Protein AF-A0A2V7SMZ5-F1 (afdb_monomer)

Structure (mmCIF, N/CA/C/O backbone):
data_AF-A0A2V7SMZ5-F1
#
_entry.id   AF-A0A2V7SMZ5-F1
#
loop_
_atom_site.group_PDB
_atom_site.id
_atom_site.type_symbol
_atom_site.label_atom_id
_atom_site.label_alt_id
_atom_site.label_comp_id
_atom_site.label_asym_id
_atom_site.label_entity_id
_atom_site.label_seq_id
_atom_site.pdbx_PDB_ins_code
_atom_site.Cartn_x
_atom_site.Cartn_y
_atom_site.Cartn_z
_atom_site.occupancy
_atom_site.B_iso_or_equiv
_atom_site.auth_seq_id
_atom_site.auth_comp_id
_atom_site.auth_asym_id
_atom_site.auth_atom_id
_atom_site.pdbx_PDB_model_num
ATOM 1 N N . MET A 1 1 ? -32.608 -0.888 16.106 1.00 57.53 1 MET A N 1
ATOM 2 C CA . MET A 1 1 ? -31.208 -1.347 15.887 1.00 57.53 1 MET A CA 1
ATOM 3 C C . MET A 1 1 ? -30.606 -1.006 14.509 1.00 57.53 1 MET A C 1
ATOM 5 O O . MET A 1 1 ? -29.403 -0.778 14.446 1.00 57.53 1 MET A O 1
ATOM 9 N N . ALA A 1 2 ? -31.380 -0.899 13.418 1.00 61.50 2 ALA A N 1
ATOM 10 C CA . ALA A 1 2 ? -30.843 -0.658 12.063 1.00 61.50 2 ALA A CA 1
ATOM 11 C C . ALA A 1 2 ? -30.105 0.692 11.857 1.00 61.50 2 ALA A C 1
ATOM 13 O O . ALA A 1 2 ? -29.086 0.732 11.168 1.00 61.50 2 ALA A O 1
ATOM 14 N N . LYS A 1 3 ? -30.548 1.787 12.500 1.00 63.34 3 LYS A N 1
ATOM 15 C CA . LYS A 1 3 ? -29.884 3.110 12.414 1.00 63.34 3 LYS A CA 1
ATOM 16 C C . LYS A 1 3 ? -28.453 3.111 12.980 1.00 63.34 3 LYS A C 1
ATOM 18 O O . LYS A 1 3 ? -27.562 3.682 12.359 1.00 63.34 3 LYS A O 1
ATOM 23 N N . ARG A 1 4 ? -28.202 2.414 14.101 1.00 67.25 4 ARG A N 1
ATOM 24 C CA . ARG A 1 4 ? -26.850 2.293 14.692 1.00 67.25 4 ARG A CA 1
ATOM 25 C C . ARG A 1 4 ? -25.895 1.484 13.803 1.00 67.25 4 ARG A C 1
ATOM 27 O O . ARG A 1 4 ? -24.728 1.843 13.697 1.00 67.25 4 ARG A O 1
ATOM 34 N N . ARG A 1 5 ? -26.386 0.443 13.113 1.00 67.38 5 ARG A N 1
ATOM 35 C CA . ARG A 1 5 ? -25.583 -0.324 12.138 1.00 67.38 5 ARG A CA 1
ATOM 36 C C . ARG A 1 5 ? -25.172 0.520 10.927 1.00 67.38 5 ARG A C 1
ATOM 38 O O . ARG A 1 5 ? -24.009 0.467 10.543 1.00 67.38 5 ARG A O 1
ATOM 45 N N . ARG A 1 6 ? -26.080 1.341 10.379 1.00 68.38 6 ARG A N 1
ATOM 46 C CA . ARG A 1 6 ? -25.770 2.236 9.245 1.00 68.38 6 ARG A CA 1
ATOM 47 C C . ARG A 1 6 ? -24.741 3.312 9.603 1.00 68.38 6 ARG A C 1
ATOM 49 O O . ARG A 1 6 ? -23.832 3.550 8.817 1.00 68.38 6 ARG A O 1
ATOM 56 N N . GLY A 1 7 ? -24.841 3.914 10.792 1.00 70.94 7 GLY A N 1
ATOM 57 C CA . GLY A 1 7 ? -23.847 4.889 11.265 1.00 70.94 7 GLY A CA 1
ATOM 58 C C . GLY A 1 7 ? -22.446 4.284 11.404 1.00 70.94 7 GLY A C 1
ATOM 59 O O . GLY A 1 7 ? -21.474 4.863 10.930 1.00 70.94 7 GLY A O 1
ATOM 60 N N . ARG A 1 8 ? -22.357 3.070 11.964 1.00 72.94 8 ARG A N 1
ATOM 61 C CA . ARG A 1 8 ? -21.086 2.350 12.141 1.00 72.94 8 ARG A CA 1
ATOM 62 C C . ARG A 1 8 ? -20.479 1.885 10.814 1.00 72.94 8 ARG A C 1
ATOM 64 O O . ARG A 1 8 ? -19.272 1.955 10.641 1.00 72.94 8 ARG A O 1
ATOM 71 N N . GLN A 1 9 ? -21.299 1.447 9.858 1.00 74.00 9 GLN A N 1
ATOM 72 C CA . GLN A 1 9 ? -20.816 1.122 8.511 1.00 74.00 9 GLN A CA 1
ATOM 73 C C . GLN A 1 9 ? -20.262 2.353 7.794 1.00 74.00 9 GLN A C 1
ATOM 75 O O . GLN A 1 9 ? -19.201 2.270 7.187 1.00 74.00 9 GLN A O 1
ATOM 80 N N . ARG A 1 10 ? -20.943 3.501 7.895 1.00 77.38 10 ARG A N 1
ATOM 81 C CA . ARG A 1 10 ? -20.483 4.740 7.260 1.00 77.38 10 ARG A CA 1
ATOM 82 C C . ARG A 1 10 ? -19.146 5.211 7.838 1.00 77.38 10 ARG A C 1
ATOM 84 O O . ARG A 1 10 ? -18.275 5.583 7.061 1.00 77.38 10 ARG A O 1
ATOM 91 N N . SER A 1 11 ? -18.953 5.099 9.157 1.00 81.75 11 SER A N 1
ATOM 92 C CA . SER A 1 11 ? -17.669 5.443 9.781 1.00 81.75 11 SER A CA 1
ATOM 93 C C . SER A 1 11 ? -16.552 4.490 9.354 1.00 81.75 11 SER A C 1
ATOM 95 O O . SER A 1 11 ? -15.464 4.946 9.045 1.00 81.75 11 SER A O 1
ATOM 97 N N . LEU A 1 12 ? -16.816 3.181 9.263 1.00 82.81 12 LEU A N 1
ATOM 98 C CA . LEU A 1 12 ? -15.815 2.204 8.817 1.00 82.81 12 LEU A CA 1
ATOM 99 C C . LEU A 1 12 ? -15.392 2.419 7.362 1.00 82.81 12 LEU A C 1
ATOM 101 O O . LEU A 1 12 ? -14.211 2.296 7.051 1.00 82.81 12 LEU A O 1
ATOM 105 N N . VAL A 1 13 ? -16.336 2.759 6.480 1.00 85.38 13 VAL A N 1
ATOM 106 C CA . VAL A 1 13 ? -16.033 3.096 5.081 1.00 85.38 13 VAL A CA 1
ATOM 107 C C . VAL A 1 13 ? -15.178 4.357 5.009 1.00 85.38 13 VAL A C 1
ATOM 109 O O . VAL A 1 13 ? -14.185 4.384 4.290 1.00 85.38 13 VAL A O 1
ATOM 112 N N . GLU A 1 14 ? -15.513 5.385 5.784 1.00 86.88 14 GLU A N 1
ATOM 113 C CA . GLU A 1 14 ? -14.731 6.619 5.844 1.00 86.88 14 GLU A CA 1
ATOM 114 C C . GLU A 1 14 ? -13.315 6.381 6.397 1.00 86.88 14 GLU A C 1
ATOM 116 O O . GLU A 1 14 ? -12.334 6.850 5.819 1.00 86.88 14 GLU A O 1
ATOM 121 N N . THR A 1 15 ? -13.187 5.576 7.455 1.00 84.88 15 THR A N 1
ATOM 122 C CA . THR A 1 15 ? -11.900 5.134 8.004 1.00 84.88 15 THR A CA 1
ATOM 123 C C . THR A 1 15 ? -11.085 4.360 6.968 1.00 84.88 15 THR A C 1
ATOM 125 O O . THR A 1 15 ? -9.897 4.633 6.804 1.00 84.88 15 THR A O 1
ATOM 128 N N . ALA A 1 16 ? -11.711 3.438 6.233 1.00 84.94 16 ALA A N 1
ATOM 129 C CA . ALA A 1 16 ? -11.056 2.675 5.175 1.00 84.94 16 ALA A CA 1
ATOM 130 C C . ALA A 1 16 ? -10.575 3.579 4.031 1.00 84.94 16 ALA A C 1
ATOM 132 O O . ALA A 1 16 ? -9.460 3.402 3.551 1.00 84.94 16 ALA A O 1
ATOM 133 N N . LEU A 1 17 ? -11.367 4.578 3.628 1.00 86.00 17 LEU A N 1
ATOM 134 C CA . LEU A 1 17 ? -10.982 5.545 2.594 1.00 86.00 17 LEU A CA 1
ATOM 135 C C . LEU A 1 17 ? -9.784 6.398 3.028 1.00 86.00 17 LEU A C 1
ATOM 137 O O . LEU A 1 17 ? -8.827 6.540 2.268 1.00 86.00 17 LEU A O 1
ATOM 141 N N . ARG A 1 18 ? -9.794 6.913 4.265 1.00 85.44 18 ARG A N 1
ATOM 142 C CA . ARG A 1 18 ? -8.661 7.666 4.837 1.00 85.44 18 ARG A CA 1
ATOM 143 C C . ARG A 1 18 ? -7.412 6.792 4.950 1.00 85.44 18 ARG A C 1
ATOM 145 O O . ARG A 1 18 ? -6.317 7.233 4.610 1.00 85.44 18 ARG A O 1
ATOM 152 N N . GLY A 1 19 ? -7.583 5.541 5.373 1.00 80.50 19 GLY A N 1
ATOM 153 C CA . GLY A 1 19 ? -6.524 4.538 5.393 1.00 80.50 19 GLY A CA 1
ATOM 154 C C . GLY A 1 19 ? -5.949 4.268 4.012 1.00 80.50 19 GLY A C 1
ATOM 155 O O . GLY A 1 19 ? -4.735 4.270 3.838 1.00 80.50 19 GLY A O 1
ATOM 156 N N . GLY A 1 20 ? -6.814 4.090 3.016 1.00 80.75 20 GLY A N 1
ATOM 157 C CA . GLY A 1 20 ? -6.401 3.858 1.640 1.00 80.75 20 GLY A CA 1
ATOM 158 C C . GLY A 1 20 ? -5.617 5.029 1.065 1.00 80.75 20 GLY A C 1
ATOM 159 O O . GLY A 1 20 ? -4.542 4.825 0.508 1.00 80.75 20 GLY A O 1
ATOM 160 N N . ALA A 1 21 ? -6.085 6.259 1.284 1.00 82.69 21 ALA A N 1
ATOM 161 C CA . ALA A 1 21 ? -5.355 7.462 0.893 1.00 82.69 21 ALA A CA 1
ATOM 162 C C . ALA A 1 21 ? -3.978 7.551 1.578 1.00 82.69 21 ALA A C 1
ATOM 164 O O . ALA A 1 21 ? -2.978 7.835 0.918 1.00 82.69 21 ALA A O 1
ATOM 165 N N . ALA A 1 22 ? -3.902 7.243 2.877 1.00 81.69 22 ALA A N 1
ATOM 166 C CA . ALA A 1 22 ? -2.640 7.200 3.613 1.00 81.69 22 ALA A CA 1
ATOM 167 C C . ALA A 1 22 ? -1.673 6.139 3.062 1.00 81.69 22 ALA A C 1
ATOM 169 O O . ALA A 1 22 ? -0.485 6.417 2.902 1.00 81.69 22 ALA A O 1
ATOM 170 N N . GLY A 1 23 ? -2.182 4.951 2.726 1.00 77.88 23 GLY A N 1
ATOM 171 C CA . GLY A 1 23 ? -1.400 3.873 2.125 1.00 77.88 23 GLY A CA 1
ATOM 172 C C . GLY A 1 23 ? -0.862 4.241 0.744 1.00 77.88 23 GLY A C 1
ATOM 173 O O . GLY A 1 23 ? 0.319 4.043 0.469 1.00 77.88 23 GLY A O 1
ATOM 174 N N . VAL A 1 24 ? -1.683 4.868 -0.106 1.00 84.06 24 VAL A N 1
ATOM 175 C CA . VAL A 1 24 ? -1.239 5.391 -1.411 1.00 84.06 24 VAL A CA 1
ATOM 176 C C . VAL A 1 24 ? -0.145 6.446 -1.234 1.00 84.06 24 VAL A C 1
ATOM 178 O O . VAL A 1 24 ? 0.864 6.386 -1.933 1.00 84.06 24 VAL A O 1
ATOM 181 N N . MET A 1 25 ? -0.289 7.373 -0.280 1.00 80.00 25 MET A N 1
ATOM 182 C CA . MET A 1 25 ? 0.747 8.373 0.012 1.00 80.00 25 MET A CA 1
ATOM 183 C C . MET A 1 25 ? 2.057 7.736 0.494 1.00 80.00 25 MET A C 1
ATOM 185 O O . MET A 1 25 ? 3.125 8.106 0.006 1.00 80.00 25 MET A O 1
ATOM 189 N N . GLY A 1 26 ? 1.988 6.742 1.385 1.00 75.81 26 GLY A N 1
ATOM 190 C CA . GLY A 1 26 ? 3.159 5.971 1.812 1.00 75.81 26 GLY A CA 1
ATOM 191 C C . GLY A 1 26 ? 3.837 5.241 0.652 1.00 75.81 26 GLY A C 1
ATOM 192 O O . GLY A 1 26 ? 5.061 5.278 0.519 1.00 75.81 26 GLY A O 1
ATOM 193 N N . GLY A 1 27 ? 3.045 4.636 -0.237 1.00 76.69 27 GLY A N 1
ATOM 194 C CA . GLY A 1 27 ? 3.546 3.935 -1.417 1.00 76.69 27 GLY A CA 1
ATOM 195 C C . GLY A 1 27 ? 4.187 4.873 -2.441 1.00 76.69 27 GLY A C 1
ATOM 196 O O . GLY A 1 27 ? 5.239 4.547 -2.996 1.00 76.69 27 GLY A O 1
ATOM 197 N N . LEU A 1 28 ? 3.607 6.060 -2.650 1.00 78.94 28 LEU A N 1
ATOM 198 C CA . LEU A 1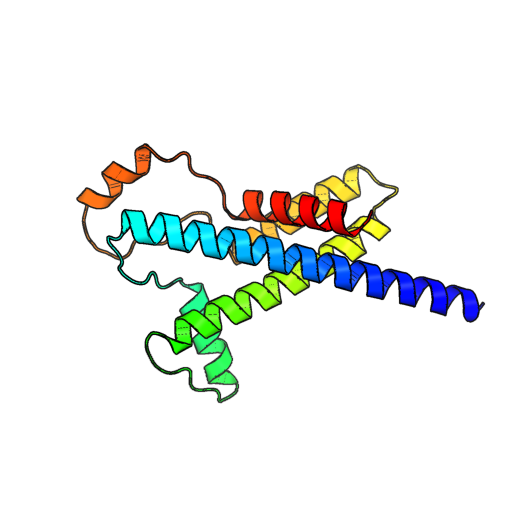 28 ? 4.177 7.113 -3.494 1.00 78.94 28 LEU A CA 1
ATOM 199 C C . LEU A 1 28 ? 5.500 7.630 -2.931 1.00 78.94 28 LEU A C 1
ATOM 201 O O . LEU A 1 28 ? 6.467 7.730 -3.682 1.00 78.94 28 LEU A O 1
ATOM 205 N N . ALA A 1 29 ? 5.565 7.914 -1.627 1.00 77.19 29 ALA A N 1
ATOM 206 C CA . ALA A 1 29 ? 6.777 8.413 -0.982 1.00 77.19 29 ALA A CA 1
ATOM 207 C C . ALA A 1 29 ? 7.960 7.458 -1.194 1.00 77.19 29 ALA A C 1
ATOM 209 O O . ALA A 1 29 ? 9.039 7.890 -1.598 1.00 77.19 29 ALA A O 1
ATOM 210 N N . ILE A 1 30 ? 7.749 6.151 -1.014 1.00 73.94 30 ILE A N 1
ATOM 211 C CA . ILE A 1 30 ? 8.807 5.161 -1.253 1.00 73.94 30 ILE A CA 1
ATOM 212 C C . ILE A 1 30 ? 9.133 5.035 -2.726 1.00 73.94 30 ILE A C 1
ATOM 214 O O . ILE A 1 30 ? 10.306 5.029 -3.078 1.00 73.94 30 ILE A O 1
ATOM 218 N N . SER A 1 31 ? 8.123 4.975 -3.592 1.00 70.81 31 SER A N 1
ATOM 219 C CA . SER A 1 31 ? 8.350 4.854 -5.035 1.00 70.81 31 SER A CA 1
ATOM 220 C C . SER A 1 31 ? 9.185 6.022 -5.573 1.00 70.81 31 SER A C 1
ATOM 222 O O . SER A 1 31 ? 10.028 5.830 -6.449 1.00 70.81 31 SER A O 1
ATOM 224 N N . LEU A 1 32 ? 8.973 7.231 -5.043 1.00 71.50 32 LEU A N 1
ATOM 225 C CA . LEU A 1 32 ? 9.760 8.421 -5.364 1.00 71.50 32 LEU A CA 1
ATOM 226 C C . LEU A 1 32 ? 11.187 8.327 -4.818 1.00 71.50 32 LEU A C 1
ATOM 228 O O . LEU A 1 32 ? 12.132 8.517 -5.581 1.00 71.50 32 LEU A O 1
ATOM 232 N N . VAL A 1 33 ? 11.354 7.972 -3.539 1.00 69.81 33 VAL A N 1
ATOM 233 C CA . VAL A 1 33 ? 12.679 7.818 -2.913 1.00 69.81 33 VAL A CA 1
ATOM 234 C C . VAL A 1 33 ? 13.494 6.735 -3.610 1.00 69.81 33 VAL A C 1
ATOM 236 O O . VAL A 1 33 ? 14.648 6.972 -3.955 1.00 69.81 33 VAL A O 1
ATOM 239 N N . GLU A 1 34 ? 12.905 5.568 -3.874 1.00 65.75 34 GLU A N 1
ATOM 240 C CA . GLU A 1 34 ? 13.556 4.498 -4.622 1.00 65.75 34 GLU A CA 1
ATOM 241 C C . GLU A 1 34 ? 13.996 5.007 -5.987 1.00 65.75 34 GLU A C 1
ATOM 243 O O . GLU A 1 34 ? 15.168 4.877 -6.326 1.00 65.75 34 GLU A O 1
ATOM 248 N N . ARG A 1 35 ? 13.108 5.649 -6.753 1.00 64.75 35 ARG A N 1
ATOM 249 C CA . ARG A 1 35 ? 13.443 6.164 -8.087 1.00 64.75 35 ARG A CA 1
ATOM 250 C C . ARG A 1 35 ? 14.528 7.228 -8.065 1.00 64.75 35 ARG A C 1
ATOM 252 O O . ARG A 1 35 ? 15.372 7.215 -8.955 1.00 64.75 35 ARG A O 1
ATOM 259 N N . GLU A 1 36 ? 14.539 8.116 -7.081 1.00 62.50 36 GLU A N 1
ATOM 260 C CA . GLU A 1 36 ? 15.514 9.202 -7.005 1.00 62.50 36 GLU A CA 1
ATOM 261 C C . GLU A 1 36 ? 16.882 8.725 -6.500 1.00 62.50 36 GLU A C 1
ATOM 263 O O . GLU A 1 36 ? 17.918 9.054 -7.086 1.00 62.50 36 GLU A O 1
ATOM 268 N N . VAL A 1 37 ? 16.897 7.859 -5.483 1.00 61.09 37 VAL A N 1
ATOM 269 C CA . VAL A 1 37 ? 18.112 7.182 -5.011 1.00 61.09 37 VAL A CA 1
ATOM 270 C C . VAL A 1 37 ? 18.679 6.288 -6.116 1.00 61.09 37 VAL A C 1
ATOM 272 O O . VAL A 1 37 ? 19.883 6.309 -6.375 1.00 61.09 37 VAL A O 1
ATOM 275 N N . LEU A 1 38 ? 17.829 5.545 -6.827 1.00 56.16 38 LEU A N 1
ATOM 276 C CA . LEU A 1 38 ? 18.249 4.695 -7.937 1.00 56.16 38 LEU A CA 1
ATOM 277 C C . LEU A 1 38 ? 18.746 5.519 -9.121 1.00 56.16 38 LEU A C 1
ATOM 279 O O . LEU A 1 38 ? 19.811 5.194 -9.629 1.00 56.16 38 LEU A O 1
ATOM 283 N N . ALA A 1 39 ? 18.075 6.605 -9.516 1.00 54.31 39 ALA A N 1
ATOM 284 C CA . ALA A 1 39 ? 18.526 7.471 -10.609 1.00 54.31 39 ALA A CA 1
ATOM 285 C C . ALA A 1 39 ? 19.923 8.058 -10.349 1.00 54.31 39 ALA A C 1
ATOM 287 O O . ALA A 1 39 ? 20.759 8.080 -11.257 1.00 54.31 39 ALA A O 1
ATOM 288 N N . ARG A 1 40 ? 20.207 8.459 -9.100 1.00 57.25 40 ARG A N 1
ATOM 289 C CA . ARG A 1 40 ? 21.527 8.962 -8.684 1.00 57.25 40 ARG A CA 1
ATOM 290 C C . ARG A 1 40 ? 22.606 7.877 -8.656 1.00 57.25 40 ARG A C 1
ATOM 292 O O . ARG A 1 40 ? 23.767 8.169 -8.930 1.00 57.25 40 ARG A O 1
ATOM 299 N N . ILE A 1 41 ? 22.250 6.631 -8.336 1.00 54.31 41 ILE A N 1
ATOM 300 C CA . ILE A 1 41 ? 23.204 5.512 -8.240 1.00 54.31 41 ILE A CA 1
ATOM 301 C C . ILE A 1 41 ? 23.454 4.848 -9.603 1.00 54.31 41 ILE A C 1
ATOM 303 O O . ILE A 1 41 ? 24.579 4.433 -9.879 1.00 54.31 41 ILE A O 1
ATOM 307 N N . THR A 1 42 ? 22.436 4.735 -10.461 1.00 50.25 42 THR A N 1
ATOM 308 C CA . THR A 1 42 ? 22.519 4.048 -11.762 1.00 50.25 42 THR A CA 1
ATOM 309 C C . THR A 1 42 ? 22.840 4.975 -12.934 1.00 50.25 42 THR A C 1
ATOM 311 O O . THR A 1 42 ? 22.917 4.496 -14.065 1.00 50.25 42 THR A O 1
ATOM 314 N N . GLY A 1 43 ? 23.027 6.280 -12.698 1.00 49.12 43 GLY A N 1
ATOM 315 C CA . GLY A 1 43 ? 23.313 7.252 -13.758 1.00 49.12 43 GLY A CA 1
ATOM 316 C C . GLY A 1 43 ? 22.159 7.414 -14.753 1.00 49.12 43 GLY A C 1
ATOM 317 O O . GLY A 1 43 ? 22.398 7.569 -15.945 1.00 49.12 43 GLY A O 1
ATOM 318 N N . GLY A 1 44 ? 20.909 7.319 -14.286 1.00 46.19 44 GLY A N 1
ATOM 319 C CA . GLY A 1 44 ? 19.714 7.489 -15.124 1.00 46.19 44 GLY A CA 1
ATOM 320 C C . GLY A 1 44 ? 19.188 6.222 -15.815 1.00 46.19 44 GLY A C 1
ATOM 321 O O . GLY A 1 44 ? 18.206 6.296 -16.554 1.00 46.19 44 GLY A O 1
ATOM 322 N N . ALA A 1 45 ? 19.765 5.040 -15.568 1.00 47.81 45 ALA A N 1
ATOM 323 C CA . ALA A 1 45 ? 19.188 3.796 -16.079 1.00 47.81 45 ALA A CA 1
ATOM 324 C C . ALA A 1 45 ? 17.875 3.457 -15.345 1.00 47.81 45 ALA A C 1
ATOM 326 O O . ALA A 1 45 ? 17.871 3.304 -14.120 1.00 47.81 45 ALA A O 1
ATOM 327 N N . ARG A 1 46 ? 16.770 3.307 -16.100 1.00 54.25 46 ARG A N 1
ATOM 328 C CA . ARG A 1 46 ? 15.446 2.902 -15.587 1.00 54.25 46 ARG A CA 1
ATOM 329 C C . ARG A 1 46 ? 15.559 1.575 -14.828 1.00 54.25 46 ARG A C 1
ATOM 331 O O . ARG A 1 46 ? 15.814 0.532 -15.430 1.00 54.25 46 ARG A O 1
ATOM 338 N N . HIS A 1 47 ? 15.374 1.623 -13.512 1.00 56.81 47 HIS A N 1
ATOM 339 C CA . HIS A 1 47 ? 15.350 0.437 -12.663 1.00 56.81 47 HIS A CA 1
ATOM 340 C C . HIS A 1 47 ? 14.090 -0.384 -12.961 1.00 56.81 47 HIS A C 1
ATOM 342 O O . HIS A 1 47 ? 12.993 0.170 -12.965 1.00 56.81 47 HIS A O 1
ATOM 348 N N . ARG A 1 48 ? 14.256 -1.684 -13.230 1.00 57.06 48 ARG A N 1
ATOM 349 C CA . ARG A 1 48 ? 13.151 -2.650 -13.266 1.00 57.06 48 ARG A CA 1
ATOM 350 C C . ARG A 1 48 ? 13.096 -3.364 -11.927 1.00 57.06 48 ARG A C 1
ATOM 352 O O . ARG A 1 48 ? 14.062 -4.033 -11.554 1.00 57.06 48 ARG A O 1
ATOM 359 N N . SER A 1 49 ? 11.978 -3.213 -11.234 1.00 64.12 49 SER A N 1
ATOM 360 C CA . SER A 1 49 ? 11.648 -3.990 -10.047 1.00 64.12 49 SER A CA 1
ATOM 361 C C . SER A 1 49 ? 11.178 -5.386 -10.465 1.00 64.12 49 SER A C 1
ATOM 363 O O . SER A 1 49 ? 10.504 -5.540 -11.483 1.00 64.12 49 SER A O 1
ATOM 365 N N . ALA A 1 50 ? 11.467 -6.415 -9.661 1.00 65.38 50 ALA A N 1
ATOM 366 C CA . ALA A 1 50 ? 10.868 -7.742 -9.849 1.00 65.38 50 ALA A CA 1
ATOM 367 C C . ALA A 1 50 ? 9.325 -7.692 -9.782 1.00 65.38 50 ALA A C 1
ATOM 369 O O . ALA A 1 50 ? 8.646 -8.543 -10.360 1.00 65.38 50 ALA A O 1
ATOM 370 N N . TRP A 1 51 ? 8.782 -6.665 -9.119 1.00 67.25 51 TRP A N 1
ATOM 371 C CA . TRP A 1 51 ? 7.355 -6.383 -9.037 1.00 67.25 51 TRP A CA 1
ATOM 372 C C . TRP A 1 51 ? 6.765 -5.904 -10.367 1.00 67.25 51 TRP A C 1
ATOM 374 O O . TRP A 1 51 ? 5.639 -6.274 -10.692 1.00 67.25 51 TRP A O 1
ATOM 384 N N . ASP A 1 52 ? 7.538 -5.183 -11.189 1.00 67.88 52 ASP A N 1
ATOM 385 C CA . ASP A 1 52 ? 7.103 -4.752 -12.527 1.00 67.88 52 ASP A CA 1
ATOM 386 C C . ASP A 1 52 ? 6.830 -5.966 -13.425 1.00 67.88 52 ASP A C 1
ATOM 388 O O . ASP A 1 52 ? 5.835 -6.016 -14.149 1.00 67.88 52 ASP A O 1
ATOM 392 N N . ASP A 1 53 ? 7.688 -6.988 -13.341 1.00 69.00 53 ASP A N 1
ATOM 393 C CA . ASP A 1 53 ? 7.522 -8.238 -14.085 1.00 69.00 53 ASP A CA 1
ATOM 394 C C . ASP A 1 53 ? 6.392 -9.107 -13.518 1.00 69.00 53 ASP A C 1
ATOM 396 O O . ASP A 1 53 ? 5.779 -9.892 -14.245 1.00 69.00 53 ASP A O 1
ATOM 400 N N . LEU A 1 54 ? 6.115 -9.015 -12.217 1.00 70.62 54 LEU A N 1
ATOM 401 C CA . LEU A 1 54 ? 5.020 -9.738 -11.569 1.00 70.62 54 LEU A CA 1
ATOM 402 C C . LEU A 1 54 ? 3.665 -9.122 -11.949 1.00 70.62 54 LEU A C 1
ATOM 404 O O . LEU A 1 54 ? 2.763 -9.848 -12.368 1.00 70.62 54 LEU A O 1
ATOM 408 N N . ALA A 1 55 ? 3.567 -7.790 -11.928 1.00 69.25 55 ALA A N 1
ATOM 409 C CA . ALA A 1 55 ? 2.404 -7.035 -12.383 1.00 69.25 55 ALA A CA 1
ATOM 410 C C . ALA A 1 55 ? 2.139 -7.238 -13.882 1.00 69.25 55 ALA A C 1
ATOM 412 O O . ALA A 1 55 ? 1.019 -7.569 -14.271 1.00 69.25 55 ALA A O 1
ATOM 413 N N . ALA A 1 56 ? 3.172 -7.136 -14.726 1.00 68.69 56 ALA A N 1
ATOM 414 C CA . ALA A 1 56 ? 3.037 -7.362 -16.163 1.00 68.69 56 ALA A CA 1
ATOM 415 C C . ALA A 1 56 ? 2.581 -8.796 -16.486 1.00 68.69 56 ALA A C 1
ATOM 417 O O . ALA A 1 56 ? 1.730 -8.988 -17.354 1.00 68.69 56 ALA A O 1
ATOM 418 N N . ARG A 1 57 ? 3.090 -9.810 -15.765 1.00 73.44 57 ARG A N 1
ATOM 419 C CA . ARG A 1 57 ? 2.630 -11.205 -15.902 1.00 73.44 57 ARG A CA 1
ATOM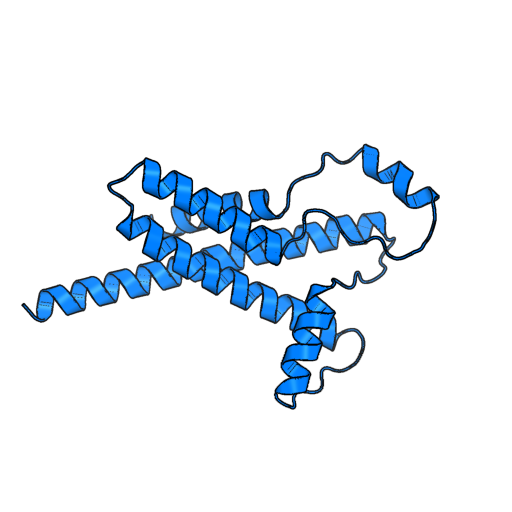 420 C C . ARG A 1 57 ? 1.195 -11.398 -15.419 1.00 73.44 57 ARG A C 1
ATOM 422 O O . ARG A 1 57 ? 0.451 -12.143 -16.049 1.00 73.44 57 ARG A O 1
ATOM 429 N N . GLY A 1 58 ? 0.802 -10.738 -14.331 1.00 70.12 58 GLY A N 1
ATOM 430 C CA . GLY A 1 58 ? -0.576 -10.749 -13.838 1.00 70.12 58 GLY A CA 1
ATOM 431 C C . GLY A 1 58 ? -1.551 -10.167 -14.861 1.00 70.12 58 GLY A C 1
ATOM 432 O O . GLY A 1 58 ? -2.527 -10.821 -15.214 1.00 70.12 58 GLY A O 1
ATOM 433 N N . LEU A 1 59 ? -1.238 -8.992 -15.409 1.00 70.25 59 LEU A N 1
ATOM 434 C CA . LEU A 1 59 ? -2.047 -8.337 -16.440 1.00 70.25 59 LEU A CA 1
ATOM 435 C C . LEU A 1 59 ? -2.114 -9.160 -17.730 1.00 70.25 59 LEU A C 1
ATOM 437 O O . LEU A 1 59 ? -3.195 -9.325 -18.294 1.00 70.25 59 LEU A O 1
ATOM 441 N N . ALA A 1 60 ? -0.999 -9.771 -18.139 1.00 74.25 60 ALA A N 1
ATOM 442 C CA . ALA A 1 60 ? -0.970 -10.652 -19.302 1.00 74.25 60 ALA A CA 1
ATOM 443 C C . ALA A 1 60 ? -1.896 -11.873 -19.150 1.00 74.25 60 ALA A C 1
ATOM 445 O O . ALA A 1 60 ? -2.500 -12.294 -20.135 1.00 74.25 60 ALA A O 1
ATOM 446 N N . ARG A 1 61 ? -2.069 -12.417 -17.933 1.00 77.50 61 ARG A N 1
ATOM 447 C CA . ARG A 1 61 ? -3.019 -13.521 -17.672 1.00 77.50 61 ARG A CA 1
ATOM 448 C C . ARG A 1 61 ? -4.482 -13.115 -17.836 1.00 77.50 61 ARG A C 1
ATOM 450 O O . ARG A 1 61 ? -5.302 -13.971 -18.138 1.00 77.50 61 ARG A O 1
ATOM 457 N N . VAL A 1 62 ? -4.800 -11.834 -17.668 1.00 77.06 62 VAL A N 1
ATOM 458 C CA . VAL A 1 62 ? -6.149 -11.276 -17.880 1.00 77.06 62 VAL A CA 1
ATOM 459 C C . VAL A 1 62 ? -6.297 -10.733 -19.315 1.00 77.06 62 VAL A C 1
ATOM 461 O O . VAL A 1 62 ? -7.241 -10.021 -19.633 1.00 77.06 62 VAL A O 1
ATOM 464 N N . GLY A 1 63 ? -5.355 -11.057 -20.210 1.00 66.38 63 GLY A N 1
ATOM 465 C CA . GLY A 1 63 ? -5.381 -10.649 -21.618 1.00 66.38 63 GLY A CA 1
ATOM 466 C C . GLY A 1 63 ? -4.860 -9.233 -21.887 1.00 66.38 63 GLY A C 1
ATOM 467 O O . GLY A 1 63 ? -4.828 -8.804 -23.039 1.00 66.38 63 GLY A O 1
ATOM 468 N N . LEU A 1 64 ? -4.396 -8.510 -20.864 1.00 71.44 64 LEU A N 1
ATOM 469 C CA . LEU A 1 64 ? -3.832 -7.169 -21.012 1.00 71.44 64 LEU A CA 1
ATOM 470 C C . LEU A 1 64 ? -2.331 -7.263 -21.312 1.00 71.44 64 LEU A C 1
ATOM 472 O O . LEU A 1 64 ? -1.499 -7.447 -20.421 1.00 71.44 64 LEU A O 1
ATOM 476 N N . LYS A 1 65 ? -1.967 -7.129 -22.593 1.00 69.31 65 LYS A N 1
ATOM 477 C CA . LYS A 1 65 ? -0.563 -7.042 -23.017 1.00 69.31 65 LYS A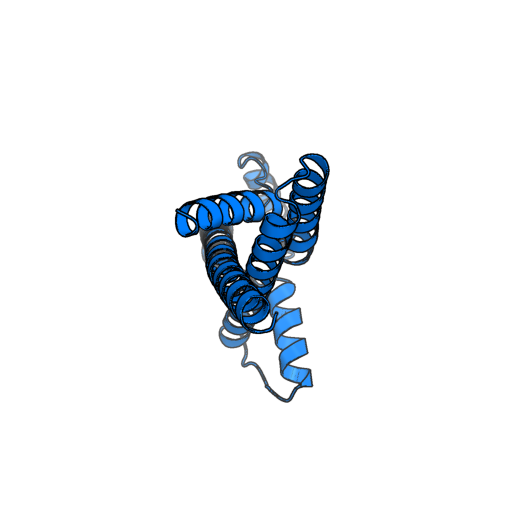 CA 1
ATOM 478 C C . LYS A 1 65 ? 0.010 -5.681 -22.634 1.00 69.31 65 LYS A C 1
ATOM 480 O O . LYS A 1 65 ? -0.344 -4.656 -23.208 1.00 69.31 65 LYS A O 1
ATOM 485 N N . VAL A 1 66 ? 0.933 -5.679 -21.681 1.00 66.31 66 VAL A N 1
ATOM 486 C CA . VAL A 1 66 ? 1.664 -4.475 -21.287 1.00 66.31 66 VAL A CA 1
ATOM 487 C C . VAL A 1 66 ? 2.869 -4.293 -22.216 1.00 66.31 66 VAL A C 1
ATOM 489 O O . VAL A 1 66 ? 3.763 -5.139 -22.235 1.00 66.31 66 VAL A O 1
ATOM 492 N N . GLY A 1 67 ? 2.885 -3.204 -22.994 1.00 61.66 67 GLY A N 1
ATOM 493 C CA . GLY A 1 67 ? 3.964 -2.884 -23.940 1.00 61.66 67 GLY A CA 1
ATOM 494 C C . GLY A 1 67 ? 5.345 -2.744 -23.282 1.00 61.66 67 GLY A C 1
ATOM 495 O O . GLY A 1 67 ? 5.465 -2.493 -22.077 1.00 61.66 67 GLY A O 1
ATOM 496 N N . ASP A 1 68 ? 6.407 -2.914 -24.072 1.00 65.94 68 ASP A N 1
ATOM 497 C CA . ASP A 1 68 ? 7.770 -2.982 -23.549 1.00 65.94 68 ASP A CA 1
ATOM 498 C C . ASP A 1 68 ? 8.272 -1.658 -22.945 1.00 65.94 68 ASP A C 1
ATOM 500 O O . ASP A 1 68 ? 7.989 -0.549 -23.400 1.00 65.94 68 ASP A O 1
ATOM 504 N N . GLY A 1 69 ? 9.048 -1.784 -21.864 1.00 62.28 69 GLY A N 1
ATOM 505 C CA . GLY A 1 69 ? 9.733 -0.671 -21.206 1.00 62.28 69 GLY A CA 1
ATOM 506 C C . GLY A 1 69 ? 8.824 0.199 -20.335 1.00 62.28 69 GLY A C 1
ATOM 507 O O . GLY A 1 69 ? 8.766 -0.002 -19.124 1.00 62.28 69 GLY A O 1
ATOM 508 N N . GLY A 1 70 ? 8.171 1.199 -20.932 1.00 61.06 70 GLY A N 1
ATOM 509 C CA . GLY A 1 70 ? 7.400 2.217 -20.200 1.00 61.06 70 GLY A CA 1
ATOM 510 C C . GLY A 1 70 ? 6.097 1.684 -19.602 1.00 61.06 70 GLY A C 1
ATOM 511 O O . GLY A 1 70 ? 5.774 1.999 -18.457 1.00 61.06 70 GLY A O 1
ATOM 512 N N . GLY A 1 71 ? 5.400 0.816 -20.342 1.00 62.19 71 GLY A N 1
ATOM 513 C CA . GLY A 1 71 ? 4.144 0.209 -19.900 1.00 62.19 71 GLY A CA 1
ATOM 514 C C . GLY A 1 71 ? 4.321 -0.682 -18.671 1.00 62.19 71 GLY A C 1
ATOM 515 O O . GLY A 1 71 ? 3.535 -0.592 -17.732 1.00 62.19 71 GLY A O 1
ATOM 516 N N . ARG A 1 72 ? 5.388 -1.496 -18.630 1.00 67.56 72 ARG A N 1
ATOM 517 C CA . ARG A 1 72 ? 5.651 -2.404 -17.495 1.00 67.56 72 ARG A CA 1
ATOM 518 C C . ARG A 1 72 ? 5.907 -1.649 -16.200 1.00 67.56 72 ARG A C 1
ATOM 520 O O . ARG A 1 72 ? 5.312 -1.974 -15.181 1.00 67.56 72 ARG A O 1
ATOM 527 N N . ILE A 1 73 ? 6.711 -0.593 -16.273 1.00 64.75 73 ILE A N 1
ATOM 528 C CA . ILE A 1 73 ? 7.018 0.269 -15.130 1.00 64.75 73 ILE A CA 1
ATOM 529 C C . ILE A 1 73 ? 5.753 0.983 -14.627 1.00 64.75 73 ILE A C 1
ATOM 531 O O . ILE A 1 73 ? 5.526 1.065 -13.423 1.00 64.75 73 ILE A O 1
ATOM 535 N N . ALA A 1 74 ? 4.913 1.491 -15.535 1.00 68.69 74 ALA A N 1
ATOM 536 C CA . ALA A 1 74 ? 3.648 2.117 -15.155 1.00 68.69 74 ALA A CA 1
ATOM 537 C C . ALA A 1 74 ? 2.697 1.107 -14.493 1.00 68.69 74 ALA A C 1
ATOM 539 O O . ALA A 1 74 ? 2.098 1.415 -13.466 1.00 68.69 74 ALA A O 1
ATOM 540 N N . SER A 1 75 ? 2.609 -0.114 -15.031 1.00 73.12 75 SER A N 1
ATOM 541 C CA . SER A 1 75 ? 1.771 -1.172 -14.464 1.00 73.12 75 SER A CA 1
ATOM 542 C C . SER A 1 75 ? 2.257 -1.667 -13.100 1.00 73.12 75 SER A C 1
ATOM 544 O O . SER A 1 75 ? 1.436 -1.903 -12.214 1.00 73.12 75 SER A O 1
ATOM 546 N N . GLY A 1 76 ? 3.575 -1.766 -12.903 1.00 69.94 76 GLY A N 1
ATOM 547 C CA . GLY A 1 76 ? 4.180 -2.121 -11.622 1.00 69.94 76 GLY A CA 1
ATOM 548 C C . GLY A 1 76 ? 3.858 -1.086 -10.554 1.00 69.94 76 GLY A C 1
ATOM 549 O O . GLY A 1 76 ? 3.298 -1.440 -9.519 1.00 69.94 76 GLY A O 1
ATOM 550 N N . VAL A 1 77 ? 4.073 0.202 -10.857 1.00 71.88 77 VAL A N 1
ATOM 551 C CA . VAL A 1 77 ? 3.709 1.302 -9.947 1.00 71.88 77 VAL A CA 1
ATOM 552 C C . VAL A 1 77 ? 2.215 1.332 -9.669 1.00 71.88 77 VAL A C 1
ATOM 554 O O . VAL A 1 77 ? 1.822 1.428 -8.513 1.00 71.88 77 VAL A O 1
ATOM 557 N N . ALA A 1 78 ? 1.364 1.225 -10.690 1.00 75.00 78 ALA A N 1
ATOM 558 C CA . ALA A 1 78 ? -0.082 1.245 -10.491 1.00 75.00 78 ALA A CA 1
ATOM 559 C C . ALA A 1 78 ? -0.532 0.111 -9.557 1.00 75.00 78 ALA A C 1
ATOM 561 O O . ALA A 1 78 ? -1.263 0.346 -8.599 1.00 75.00 78 ALA A O 1
ATOM 562 N N . THR A 1 79 ? -0.029 -1.105 -9.779 1.00 75.88 79 THR A N 1
ATOM 563 C CA . THR A 1 79 ? -0.353 -2.271 -8.944 1.00 75.88 79 THR A CA 1
ATOM 564 C C . THR A 1 79 ? 0.176 -2.102 -7.518 1.00 75.88 79 THR A C 1
ATOM 566 O O . THR A 1 79 ? -0.507 -2.438 -6.553 1.00 75.88 79 THR A O 1
ATOM 569 N N . GLN A 1 80 ? 1.369 -1.526 -7.370 1.00 77.00 80 GLN A N 1
ATOM 570 C CA . GLN A 1 80 ? 1.981 -1.215 -6.081 1.00 77.00 80 GLN A CA 1
ATOM 571 C C . GLN A 1 80 ? 1.185 -0.161 -5.304 1.00 77.00 80 GLN A C 1
ATOM 573 O O . GLN A 1 80 ? 0.985 -0.324 -4.105 1.00 77.00 80 GLN A O 1
ATOM 578 N N . LEU A 1 81 ? 0.661 0.868 -5.975 1.00 79.31 81 LEU A N 1
ATOM 579 C CA . LEU A 1 81 ? -0.204 1.876 -5.359 1.00 79.31 81 LEU A CA 1
ATOM 580 C C . LEU A 1 81 ? -1.565 1.307 -4.962 1.00 79.31 81 LEU A C 1
ATOM 582 O O . LEU A 1 81 ? -2.052 1.613 -3.877 1.00 79.31 81 LEU A O 1
ATOM 586 N N . VAL A 1 82 ? -2.158 0.449 -5.796 1.00 82.12 82 VAL A N 1
ATOM 587 C CA . VAL A 1 82 ? -3.405 -0.254 -5.455 1.00 82.12 82 VAL A CA 1
ATOM 588 C C . VAL A 1 82 ? -3.198 -1.132 -4.221 1.00 82.12 82 VAL A C 1
ATOM 590 O O . VAL A 1 82 ? -4.001 -1.081 -3.291 1.00 82.12 82 VAL A O 1
ATOM 593 N N . TYR A 1 83 ? -2.101 -1.889 -4.172 1.00 81.56 83 TYR A N 1
ATOM 594 C CA . TYR A 1 83 ? -1.769 -2.726 -3.021 1.00 81.56 83 TYR A CA 1
ATOM 595 C C . TYR A 1 83 ? -1.484 -1.895 -1.764 1.00 81.56 83 TYR A C 1
ATOM 597 O O . TYR A 1 83 ? -2.004 -2.198 -0.693 1.00 81.56 83 TYR A O 1
ATOM 605 N N . ALA A 1 84 ? -0.720 -0.809 -1.894 1.00 80.56 84 ALA A N 1
ATOM 606 C CA . ALA A 1 84 ? -0.436 0.111 -0.800 1.00 80.56 84 ALA A CA 1
ATOM 607 C C . ALA A 1 84 ? -1.718 0.758 -0.254 1.00 80.56 84 ALA A C 1
ATOM 609 O O . ALA A 1 84 ? -1.902 0.836 0.959 1.00 80.56 84 ALA A O 1
ATOM 610 N N . GLY A 1 85 ? -2.640 1.150 -1.137 1.00 79.88 85 GLY A N 1
ATOM 611 C CA . GLY A 1 85 ? -3.966 1.630 -0.761 1.00 79.88 85 GLY A CA 1
ATOM 612 C C . GLY A 1 85 ? -4.794 0.565 -0.042 1.00 79.88 85 GLY A C 1
ATOM 613 O O . GLY A 1 85 ? -5.364 0.839 1.010 1.00 79.88 85 GLY A O 1
ATOM 614 N N . ALA A 1 86 ? -4.818 -0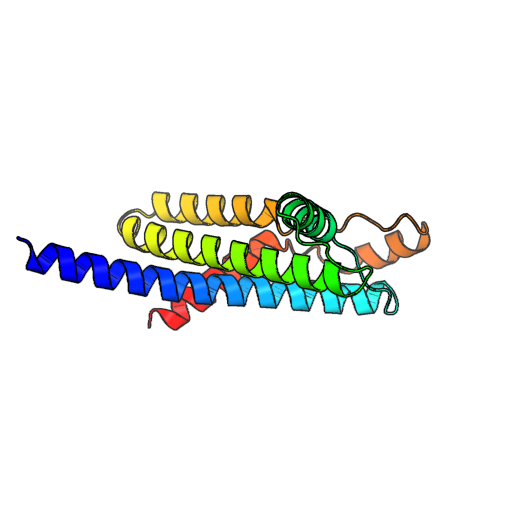.673 -0.538 1.00 85.88 86 ALA A N 1
ATOM 615 C CA . ALA A 1 86 ? -5.518 -1.768 0.135 1.00 85.88 86 ALA A CA 1
ATOM 616 C C . ALA A 1 86 ? -4.941 -2.046 1.536 1.00 85.88 86 ALA A C 1
ATOM 618 O O . ALA A 1 86 ? -5.699 -2.190 2.497 1.00 85.88 86 ALA A O 1
ATOM 619 N N . LEU A 1 87 ? -3.611 -2.047 1.670 1.00 82.81 87 LEU A N 1
ATOM 620 C CA . LEU A 1 87 ? -2.925 -2.187 2.955 1.00 82.81 87 LEU A CA 1
ATOM 621 C C . LEU A 1 87 ? -3.260 -1.050 3.915 1.00 82.81 87 LEU A C 1
ATOM 623 O O . LEU A 1 87 ? -3.587 -1.308 5.070 1.00 82.81 87 LEU A O 1
ATOM 627 N N . GLY A 1 88 ? -3.217 0.197 3.446 1.00 79.44 88 GLY A N 1
ATOM 628 C CA . GLY A 1 88 ? -3.569 1.354 4.260 1.00 79.44 88 GLY A CA 1
ATOM 629 C C . GLY A 1 88 ? -5.030 1.322 4.719 1.00 79.44 88 GLY A C 1
ATOM 630 O O . GLY A 1 88 ? -5.321 1.612 5.880 1.00 79.44 88 GLY A O 1
ATOM 631 N N . ALA A 1 89 ? -5.953 0.916 3.843 1.00 83.12 89 ALA A N 1
ATOM 632 C CA . ALA A 1 89 ? -7.369 0.769 4.174 1.00 83.12 89 ALA A CA 1
ATOM 633 C C . ALA A 1 89 ? -7.595 -0.322 5.233 1.00 83.12 89 ALA A C 1
ATOM 635 O O . ALA A 1 89 ? -8.284 -0.083 6.228 1.00 83.12 89 ALA A O 1
ATOM 636 N N . ALA A 1 90 ? -6.973 -1.492 5.054 1.00 84.56 90 ALA A N 1
ATOM 637 C CA . ALA A 1 90 ? -7.029 -2.587 6.018 1.00 84.56 90 ALA A CA 1
ATOM 638 C C . ALA A 1 90 ? -6.427 -2.178 7.369 1.00 84.56 90 ALA A C 1
ATOM 640 O O . ALA A 1 90 ? -7.045 -2.395 8.412 1.00 84.56 90 ALA A O 1
ATOM 641 N N . TYR A 1 91 ? -5.265 -1.520 7.348 1.00 81.31 91 TYR A N 1
ATOM 642 C CA . TYR A 1 91 ? -4.607 -1.001 8.541 1.00 81.31 91 TYR A CA 1
ATOM 643 C C . TYR A 1 91 ? -5.503 -0.030 9.308 1.00 81.31 91 TYR A C 1
ATOM 645 O O . TYR A 1 91 ? -5.663 -0.177 10.513 1.00 81.31 91 TYR A O 1
ATOM 653 N N . ALA A 1 92 ? -6.139 0.927 8.632 1.00 82.56 92 ALA A N 1
ATOM 654 C CA . ALA A 1 92 ? -7.018 1.895 9.281 1.00 82.56 92 ALA A CA 1
ATOM 655 C C . ALA A 1 92 ? -8.236 1.243 9.948 1.00 82.56 92 ALA A C 1
ATOM 657 O O . ALA A 1 92 ? -8.559 1.564 11.093 1.00 82.56 92 ALA A O 1
ATOM 658 N N . VAL A 1 93 ? -8.891 0.302 9.259 1.00 84.38 93 VAL A N 1
ATOM 659 C CA . VAL A 1 93 ? -10.047 -0.423 9.809 1.00 84.38 93 VAL A CA 1
ATOM 660 C C . VAL A 1 93 ? -9.639 -1.257 11.020 1.00 84.38 93 VAL A C 1
ATOM 662 O O . VAL A 1 93 ? -10.301 -1.204 12.058 1.00 84.38 93 VAL A O 1
ATOM 665 N N . LEU A 1 94 ? -8.534 -1.997 10.913 1.00 83.38 94 LEU A N 1
ATOM 666 C CA . LEU A 1 94 ? -8.031 -2.833 12.000 1.00 83.38 94 LEU A CA 1
ATOM 667 C C . LEU A 1 94 ? -7.543 -1.992 13.179 1.00 83.38 94 LEU A C 1
ATOM 669 O O . LEU A 1 94 ? -7.806 -2.350 14.322 1.00 83.38 94 LEU A O 1
ATOM 673 N N . ARG A 1 95 ? -6.909 -0.844 12.920 1.00 82.69 95 ARG A N 1
ATOM 674 C CA . ARG A 1 95 ? -6.421 0.074 13.955 1.00 82.69 95 ARG A CA 1
ATOM 675 C C . ARG A 1 95 ? -7.560 0.688 14.761 1.00 82.69 95 ARG A C 1
ATOM 677 O O . ARG A 1 95 ? -7.416 0.839 15.975 1.00 82.69 95 ARG A O 1
ATOM 684 N N . GLU A 1 96 ? -8.679 1.013 14.114 1.00 83.06 96 GLU A N 1
ATOM 685 C CA . GLU A 1 96 ? -9.882 1.499 14.800 1.00 83.06 96 GLU A CA 1
ATOM 686 C C . GLU A 1 96 ? -10.518 0.396 15.659 1.00 83.06 96 GLU A C 1
ATOM 688 O O . GLU A 1 96 ? -10.942 0.652 16.783 1.00 83.06 96 GLU A O 1
ATOM 693 N N . GLN A 1 97 ? -10.526 -0.853 15.182 1.00 82.44 97 GLN A N 1
ATOM 694 C CA . GLN A 1 97 ? -11.024 -1.994 15.960 1.00 82.44 97 GLN A CA 1
ATOM 695 C C . GLN A 1 97 ? -10.105 -2.359 17.133 1.00 82.44 97 GLN A C 1
ATOM 697 O O . GLN A 1 97 ? -10.581 -2.708 18.209 1.00 82.44 97 GLN A O 1
ATOM 702 N N . SER A 1 98 ? -8.789 -2.235 16.961 1.00 81.38 98 SER A N 1
ATOM 703 C CA . SER A 1 98 ? -7.791 -2.509 17.996 1.00 81.38 98 SER A CA 1
ATOM 704 C C . SER A 1 98 ? -7.503 -1.296 18.888 1.00 81.38 98 SER A C 1
ATOM 706 O O . SER A 1 98 ? -6.486 -1.266 19.587 1.00 81.38 98 SER A O 1
ATOM 708 N N . ARG A 1 99 ? -8.347 -0.256 18.861 1.00 78.12 99 ARG A N 1
ATOM 709 C CA . ARG A 1 99 ? -8.092 1.002 19.57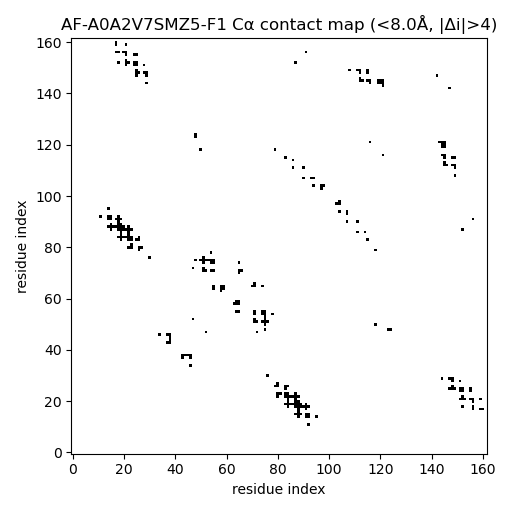3 1.00 78.12 99 ARG A CA 1
ATOM 710 C C . ARG A 1 99 ? -7.999 0.809 21.086 1.00 78.12 99 ARG A C 1
ATOM 712 O O . ARG A 1 99 ? -7.248 1.533 21.726 1.00 78.12 99 ARG A O 1
ATOM 719 N N . GLU A 1 100 ? -8.654 -0.190 21.659 1.00 81.00 100 GLU A N 1
ATOM 720 C CA . GLU A 1 100 ? -8.616 -0.452 23.106 1.00 81.00 100 GLU A CA 1
ATOM 721 C C . GLU A 1 100 ? -7.426 -1.326 23.545 1.00 81.00 100 GLU A C 1
ATOM 723 O O . GLU A 1 100 ? -7.061 -1.324 24.717 1.00 81.00 100 GLU A O 1
ATOM 728 N N . SER A 1 101 ? -6.749 -2.018 22.617 1.00 81.94 101 SER A N 1
ATOM 729 C CA . SER A 1 101 ? -5.666 -2.958 22.940 1.00 81.94 101 SER A CA 1
ATOM 730 C C . SER A 1 101 ? -4.299 -2.460 22.473 1.00 81.94 101 SER A C 1
ATOM 732 O O . SER A 1 101 ? -4.027 -2.354 21.277 1.00 81.94 101 SER A O 1
ATOM 734 N N . ARG A 1 102 ? -3.384 -2.209 23.420 1.00 78.81 102 ARG A N 1
ATOM 735 C CA . ARG A 1 102 ? -1.997 -1.811 23.114 1.00 78.81 102 ARG A CA 1
ATOM 736 C C . ARG A 1 102 ? -1.229 -2.917 22.380 1.00 78.81 102 ARG A C 1
ATOM 738 O O . ARG A 1 102 ? -0.526 -2.621 21.420 1.00 78.81 102 ARG A O 1
ATOM 745 N N . ALA A 1 103 ? -1.403 -4.172 22.798 1.00 79.88 103 ALA A N 1
ATOM 746 C CA . ALA A 1 103 ? -0.782 -5.328 22.151 1.00 79.88 103 ALA A CA 1
ATOM 747 C C . ALA A 1 103 ? -1.305 -5.528 20.718 1.00 79.88 103 ALA A C 1
ATOM 749 O O . ALA A 1 103 ? -0.521 -5.788 19.809 1.00 79.88 103 ALA A O 1
ATOM 750 N N . GLY A 1 104 ? -2.610 -5.314 20.498 1.00 77.06 104 GLY A N 1
ATOM 751 C CA . GLY A 1 104 ? -3.219 -5.389 19.168 1.00 77.06 104 GLY A CA 1
ATOM 752 C C . GLY A 1 104 ? -2.621 -4.383 18.182 1.00 77.06 104 GLY A C 1
ATOM 753 O O . GLY A 1 104 ? -2.341 -4.740 17.043 1.00 77.06 104 GLY A O 1
ATOM 754 N N . ARG A 1 105 ? -2.339 -3.151 18.629 1.00 78.12 105 ARG A N 1
ATOM 755 C CA . ARG A 1 105 ? -1.689 -2.136 17.781 1.00 78.12 105 ARG A CA 1
ATOM 756 C C . ARG A 1 105 ? -0.259 -2.519 17.393 1.00 78.12 105 ARG A C 1
ATOM 758 O O . ARG A 1 105 ? 0.104 -2.352 16.238 1.00 78.12 105 ARG A O 1
ATOM 765 N N . ILE A 1 106 ? 0.526 -3.061 18.328 1.00 78.94 106 ILE A N 1
ATOM 766 C CA . ILE A 1 106 ? 1.914 -3.484 18.059 1.00 78.94 106 ILE A CA 1
ATOM 767 C C . ILE A 1 106 ? 1.940 -4.628 17.038 1.00 78.94 106 ILE A C 1
ATOM 769 O O . ILE A 1 106 ? 2.728 -4.598 16.095 1.00 78.94 106 ILE A O 1
ATOM 773 N N . LEU A 1 107 ? 1.052 -5.616 17.194 1.00 80.75 107 LEU A N 1
ATOM 774 C CA . LEU A 1 107 ? 0.920 -6.713 16.232 1.00 80.75 107 LEU A CA 1
ATOM 775 C C . LEU A 1 107 ? 0.472 -6.213 14.857 1.00 80.75 107 LEU A C 1
ATOM 777 O O . LEU A 1 107 ? 0.976 -6.687 13.844 1.00 80.75 107 LEU A O 1
ATOM 781 N N . LEU A 1 108 ? -0.442 -5.242 14.819 1.00 83.88 108 LEU A N 1
ATOM 782 C CA . LEU A 1 108 ? -0.918 -4.650 13.575 1.00 83.88 108 LEU A CA 1
ATOM 783 C C . LEU A 1 108 ? 0.185 -3.877 12.840 1.00 83.88 108 LEU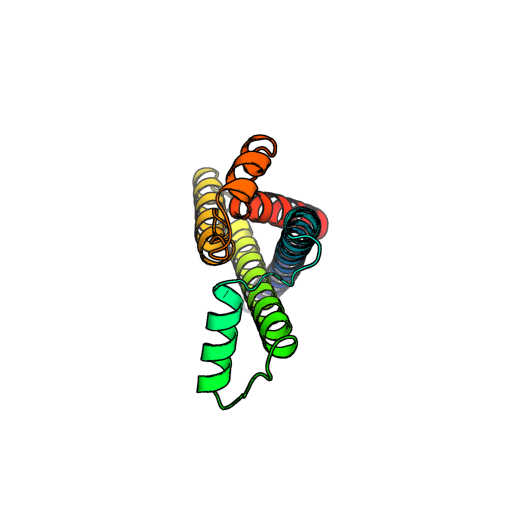 A C 1
ATOM 785 O O . LEU A 1 108 ? 0.314 -4.025 11.627 1.00 83.88 108 LEU A O 1
ATOM 789 N N . ASP A 1 109 ? 0.993 -3.092 13.555 1.00 78.06 109 ASP A N 1
ATOM 790 C CA . ASP A 1 109 ? 2.138 -2.386 12.971 1.00 78.06 109 ASP A CA 1
ATOM 791 C C . ASP A 1 109 ? 3.177 -3.387 12.428 1.00 78.06 109 ASP A C 1
ATOM 793 O O . ASP A 1 109 ? 3.654 -3.233 11.305 1.00 78.06 109 ASP A O 1
ATOM 797 N N . GLY A 1 110 ? 3.459 -4.469 13.167 1.00 76.12 110 GLY A N 1
ATOM 798 C CA . GLY A 1 110 ? 4.340 -5.548 12.704 1.00 76.12 110 GLY A CA 1
ATOM 799 C C . GLY A 1 110 ? 3.801 -6.286 11.474 1.00 76.12 110 GLY A C 1
ATOM 800 O O . GLY A 1 110 ? 4.552 -6.563 10.538 1.00 76.12 110 GLY A O 1
ATOM 801 N N . ALA A 1 111 ? 2.493 -6.554 11.432 1.00 79.50 111 ALA A N 1
ATOM 802 C CA . ALA A 1 111 ? 1.833 -7.157 10.278 1.00 79.50 111 ALA A CA 1
ATOM 803 C C . ALA A 1 111 ? 1.856 -6.230 9.053 1.00 79.50 111 ALA A C 1
ATOM 805 O O . ALA A 1 111 ? 2.072 -6.709 7.941 1.00 79.50 111 ALA A O 1
ATOM 806 N N . LEU A 1 112 ? 1.685 -4.915 9.244 1.00 78.81 112 LEU A N 1
ATOM 807 C CA . LEU A 1 112 ? 1.796 -3.934 8.164 1.00 78.81 112 LEU A CA 1
ATOM 808 C C . LEU A 1 112 ? 3.217 -3.899 7.600 1.00 78.81 112 LEU A C 1
ATOM 810 O O . LEU A 1 112 ? 3.380 -3.971 6.384 1.00 78.81 112 LEU A O 1
ATOM 814 N N . THR A 1 113 ? 4.236 -3.857 8.463 1.00 77.56 113 THR A N 1
ATOM 815 C CA . THR A 1 113 ? 5.643 -3.903 8.039 1.00 77.56 113 THR A CA 1
ATOM 816 C C . THR A 1 113 ? 5.964 -5.207 7.305 1.00 77.56 113 THR A C 1
ATOM 818 O O . THR A 1 113 ? 6.604 -5.179 6.255 1.00 77.56 113 THR A O 1
ATOM 821 N N . TYR A 1 114 ? 5.475 -6.353 7.788 1.00 76.19 114 TYR A N 1
ATOM 822 C CA . TYR A 1 114 ? 5.649 -7.631 7.094 1.00 76.19 114 TYR A CA 1
ATOM 823 C C . TYR A 1 114 ? 4.950 -7.649 5.727 1.00 76.19 114 TYR A C 1
ATOM 825 O O . TYR A 1 114 ? 5.540 -8.048 4.729 1.00 76.19 114 TYR A O 1
ATOM 833 N N . ALA A 1 115 ? 3.709 -7.174 5.643 1.00 76.06 115 ALA A N 1
ATOM 834 C CA . ALA A 1 115 ? 2.983 -7.127 4.378 1.00 76.06 115 ALA A CA 1
ATOM 835 C C . ALA A 1 115 ? 3.589 -6.121 3.385 1.00 76.06 115 ALA A C 1
ATOM 837 O O . ALA A 1 115 ? 3.517 -6.333 2.172 1.00 76.06 115 ALA A O 1
ATOM 838 N N . ALA A 1 116 ? 4.198 -5.045 3.889 1.00 73.00 116 ALA A N 1
ATOM 839 C CA . ALA A 1 116 ? 4.930 -4.073 3.092 1.00 73.00 116 ALA A CA 1
ATOM 840 C C . ALA A 1 116 ? 6.252 -4.646 2.563 1.00 73.00 116 ALA A C 1
ATOM 842 O O . ALA A 1 116 ? 6.585 -4.390 1.408 1.00 73.00 116 ALA A O 1
ATOM 843 N N . SER A 1 117 ? 6.970 -5.471 3.333 1.00 73.50 117 SER A N 1
ATOM 844 C CA . SER A 1 117 ? 8.240 -6.074 2.885 1.00 73.50 117 SER A CA 1
ATOM 845 C C . SER A 1 117 ? 8.080 -7.028 1.695 1.00 73.50 117 SER A C 1
ATOM 847 O O . SER A 1 117 ? 9.014 -7.205 0.913 1.00 73.50 117 SER A O 1
ATOM 849 N N . LEU A 1 118 ? 6.878 -7.581 1.492 1.00 70.50 118 LEU A N 1
ATOM 850 C CA . LEU A 1 118 ? 6.543 -8.382 0.309 1.00 70.50 118 LEU A CA 1
ATOM 851 C C . LEU A 1 118 ? 6.531 -7.563 -0.991 1.00 70.50 118 LEU A C 1
ATOM 853 O O . LEU A 1 118 ? 6.707 -8.127 -2.069 1.00 70.50 118 LEU A O 1
ATOM 857 N N . VAL A 1 119 ? 6.312 -6.250 -0.897 1.00 66.81 119 VAL A N 1
ATOM 858 C CA . VAL A 1 119 ? 6.169 -5.346 -2.051 1.00 66.81 119 VAL A CA 1
ATOM 859 C C . VAL A 1 119 ? 7.328 -4.363 -2.165 1.00 66.81 119 VAL A C 1
ATOM 861 O O . VAL A 1 119 ? 7.717 -3.996 -3.272 1.00 66.81 119 VAL A O 1
ATOM 864 N N . PHE A 1 120 ? 7.923 -3.995 -1.035 1.00 66.75 120 PHE A N 1
ATOM 865 C CA . PHE A 1 120 ? 9.122 -3.177 -0.935 1.00 66.75 120 PHE A CA 1
ATOM 866 C C . PHE A 1 120 ? 10.259 -4.043 -0.375 1.00 66.75 120 PHE A C 1
ATOM 868 O O . PHE A 1 120 ? 10.498 -4.034 0.834 1.00 66.75 120 PHE A O 1
ATOM 875 N N . PRO A 1 121 ? 10.932 -4.854 -1.209 1.00 59.44 121 PRO A N 1
ATOM 876 C CA . PRO A 1 121 ? 11.978 -5.740 -0.723 1.00 59.44 121 PRO A CA 1
ATOM 877 C C . PRO A 1 121 ? 13.161 -4.939 -0.166 1.00 59.44 121 PRO A C 1
ATOM 879 O O . PRO A 1 121 ? 13.699 -4.055 -0.830 1.00 59.44 121 PRO A O 1
ATOM 882 N N . ASP A 1 122 ? 13.647 -5.339 1.012 1.00 54.00 122 ASP A N 1
ATOM 883 C CA . ASP A 1 122 ? 14.777 -4.724 1.740 1.00 54.00 122 ASP A CA 1
ATOM 884 C C . ASP A 1 122 ? 16.091 -4.641 0.948 1.00 54.00 122 ASP A C 1
ATOM 886 O O . ASP A 1 122 ? 17.055 -3.983 1.351 1.00 54.00 122 ASP A O 1
ATOM 890 N N . ARG A 1 123 ? 16.173 -5.354 -0.176 1.00 47.81 123 ARG A N 1
ATOM 891 C CA . ARG A 1 123 ? 17.347 -5.391 -1.037 1.00 47.81 123 ARG A CA 1
ATOM 892 C C . ARG A 1 123 ? 16.923 -5.161 -2.481 1.00 47.81 123 ARG A C 1
ATOM 894 O O . ARG A 1 123 ? 16.393 -6.083 -3.097 1.00 47.81 123 ARG A O 1
ATOM 901 N N . PRO A 1 124 ? 17.248 -4.004 -3.079 1.00 50.09 124 PRO A N 1
ATOM 902 C CA . PRO A 1 124 ? 17.262 -3.880 -4.531 1.00 50.09 124 PRO A CA 1
ATOM 903 C C . PRO A 1 124 ? 18.140 -4.984 -5.132 1.00 50.09 124 PRO A C 1
ATOM 905 O O . PRO A 1 124 ? 19.369 -4.967 -4.959 1.00 50.09 124 PRO A O 1
ATOM 908 N N . THR A 1 125 ? 17.506 -5.933 -5.830 1.00 45.03 125 THR A N 1
ATOM 909 C CA . THR A 1 125 ? 18.175 -6.978 -6.613 1.00 45.03 125 TH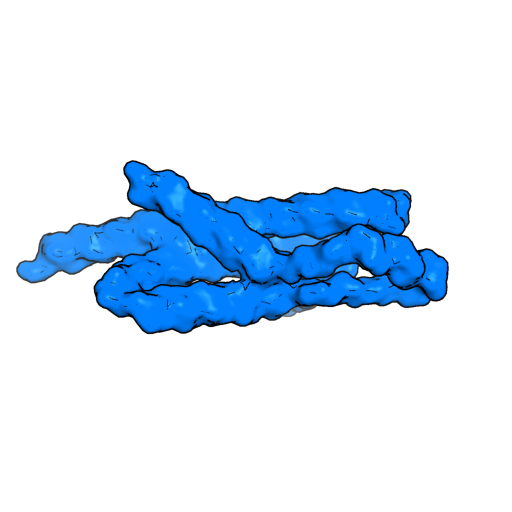R A CA 1
ATOM 910 C C . THR A 1 125 ? 19.159 -6.293 -7.556 1.00 45.03 125 THR A C 1
ATOM 912 O O . THR A 1 125 ? 18.743 -5.466 -8.374 1.00 45.03 125 THR A O 1
ATOM 915 N N . PRO A 1 126 ? 20.472 -6.545 -7.430 1.00 44.47 126 PRO A N 1
ATOM 916 C CA . PRO A 1 126 ? 21.436 -5.869 -8.273 1.00 44.47 126 PRO A CA 1
ATOM 917 C C . PRO A 1 126 ? 21.196 -6.289 -9.723 1.00 44.47 126 PRO A C 1
ATOM 919 O O . PRO A 1 126 ? 21.214 -7.476 -10.052 1.00 44.47 126 PRO A O 1
ATOM 922 N N . ALA A 1 127 ? 21.026 -5.309 -10.613 1.00 45.69 127 ALA A N 1
ATOM 923 C CA . ALA A 1 127 ? 21.310 -5.538 -12.020 1.00 45.69 127 ALA A CA 1
ATOM 924 C C . ALA A 1 127 ? 22.744 -6.093 -12.094 1.00 45.69 127 ALA A C 1
ATOM 926 O O . ALA A 1 127 ? 23.641 -5.542 -11.458 1.00 45.69 127 ALA A O 1
ATOM 927 N N . ARG A 1 128 ? 22.948 -7.198 -12.821 1.00 46.69 128 ARG A N 1
ATOM 928 C CA . ARG A 1 128 ? 24.177 -8.023 -12.909 1.00 46.69 128 ARG A CA 1
ATOM 929 C C . ARG A 1 128 ? 25.486 -7.295 -13.310 1.00 46.69 128 ARG A C 1
ATOM 931 O O . ARG A 1 128 ? 26.446 -7.948 -13.704 1.00 46.69 128 ARG A O 1
ATOM 938 N N . ARG A 1 129 ? 25.582 -5.965 -13.242 1.00 48.66 129 ARG A N 1
ATOM 939 C CA . ARG A 1 129 ? 26.759 -5.196 -13.662 1.00 48.66 129 ARG A CA 1
ATOM 940 C C . ARG A 1 129 ? 27.594 -4.686 -12.487 1.00 48.66 129 ARG A C 1
ATOM 942 O O . ARG A 1 129 ? 27.295 -3.666 -11.882 1.00 48.66 129 ARG A O 1
ATOM 949 N N . GLY A 1 130 ? 28.727 -5.363 -12.296 1.00 50.00 130 GLY A N 1
ATOM 950 C CA . GLY A 1 130 ? 29.997 -4.735 -11.935 1.00 50.00 130 GLY A CA 1
ATOM 951 C C . GLY A 1 130 ? 30.271 -4.537 -10.443 1.00 50.00 130 GLY A C 1
ATOM 952 O O . GLY A 1 130 ? 29.652 -3.721 -9.766 1.00 50.00 130 GLY A O 1
ATOM 953 N N . ARG A 1 131 ? 31.340 -5.193 -9.977 1.00 53.50 131 ARG A N 1
ATOM 954 C CA . ARG A 1 131 ? 31.949 -5.118 -8.632 1.00 53.50 131 ARG A CA 1
ATOM 955 C C . ARG A 1 131 ? 32.171 -3.685 -8.098 1.00 53.50 131 ARG A C 1
ATOM 957 O O . ARG A 1 131 ? 32.234 -3.492 -6.890 1.00 53.50 131 ARG A O 1
ATOM 964 N N . ARG A 1 132 ? 32.253 -2.673 -8.977 1.00 53.31 132 ARG A N 1
ATOM 965 C CA . ARG A 1 132 ? 32.464 -1.253 -8.626 1.00 53.31 132 ARG A CA 1
ATOM 966 C C . ARG A 1 132 ? 31.242 -0.558 -8.000 1.00 53.31 132 ARG A C 1
ATOM 968 O O . ARG A 1 132 ? 31.431 0.334 -7.181 1.00 53.31 132 ARG A O 1
ATOM 975 N N . LEU A 1 133 ? 30.010 -0.973 -8.313 1.00 53.50 133 LEU A N 1
ATOM 976 C CA . LEU A 1 133 ? 28.789 -0.377 -7.731 1.00 53.50 133 LEU A CA 1
ATOM 977 C C . LEU A 1 133 ? 28.520 -0.844 -6.290 1.00 53.50 133 LEU A C 1
ATOM 979 O O . LEU A 1 133 ? 27.885 -0.129 -5.517 1.00 53.50 133 LEU A O 1
ATOM 983 N N . ALA A 1 134 ? 29.052 -2.006 -5.901 1.00 52.44 134 ALA A N 1
ATOM 984 C CA . ALA A 1 134 ? 28.907 -2.546 -4.549 1.00 52.44 134 ALA A CA 1
ATOM 985 C C . ALA A 1 134 ? 29.636 -1.699 -3.485 1.00 52.44 134 ALA A C 1
ATOM 987 O O . ALA A 1 134 ? 29.179 -1.618 -2.347 1.00 52.44 134 ALA A O 1
ATOM 988 N N . LEU A 1 135 ? 30.734 -1.029 -3.857 1.00 50.19 135 LEU A N 1
ATOM 989 C CA . LEU A 1 135 ? 31.552 -0.224 -2.940 1.00 50.19 135 LEU A CA 1
ATOM 990 C C . LEU A 1 135 ? 30.912 1.126 -2.577 1.00 50.19 135 LEU A C 1
ATOM 992 O O . LEU A 1 135 ? 31.037 1.561 -1.437 1.00 50.19 135 LEU A O 1
ATOM 996 N N . ARG A 1 136 ? 30.156 1.760 -3.489 1.00 53.00 136 ARG A N 1
ATOM 997 C CA . ARG A 1 136 ? 29.452 3.030 -3.205 1.00 53.00 136 ARG A CA 1
ATOM 998 C C . ARG A 1 136 ? 28.248 2.879 -2.265 1.00 53.00 136 ARG A C 1
ATOM 1000 O O . ARG A 1 136 ? 27.789 3.868 -1.706 1.00 53.00 136 ARG A O 1
ATOM 1007 N N . ARG A 1 137 ? 27.744 1.657 -2.062 1.00 52.72 137 ARG A N 1
ATOM 1008 C CA . ARG A 1 137 ? 26.552 1.376 -1.241 1.00 52.72 137 ARG A CA 1
ATOM 1009 C C . ARG A 1 137 ? 26.801 1.386 0.268 1.00 52.72 137 ARG A C 1
ATOM 1011 O O . ARG A 1 137 ? 25.845 1.541 1.011 1.00 52.72 137 ARG A O 1
ATOM 1018 N N . LYS A 1 138 ? 28.053 1.254 0.726 1.00 47.31 138 LYS A N 1
ATOM 1019 C CA . LYS A 1 138 ? 28.388 1.240 2.166 1.00 47.31 138 LYS A CA 1
ATOM 1020 C C . LYS A 1 138 ? 28.157 2.581 2.880 1.00 47.31 138 LYS A C 1
ATOM 1022 O O . LYS A 1 138 ? 28.193 2.609 4.101 1.00 47.31 138 LYS A O 1
ATOM 1027 N N . ILE A 1 139 ? 27.944 3.669 2.135 1.00 48.31 139 ILE A N 1
ATOM 1028 C CA . ILE A 1 139 ? 27.870 5.036 2.678 1.00 48.31 139 ILE A CA 1
ATOM 1029 C C . ILE A 1 139 ? 26.416 5.470 2.946 1.00 48.31 139 ILE A C 1
ATOM 10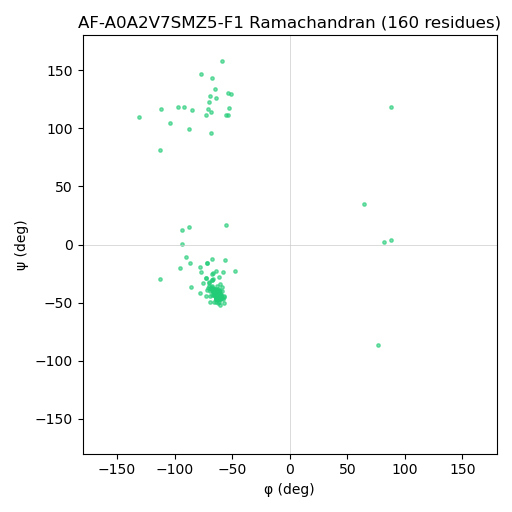31 O O . ILE A 1 139 ? 26.180 6.355 3.761 1.00 48.31 139 ILE A O 1
ATOM 1035 N N . ALA A 1 140 ? 25.425 4.829 2.320 1.00 51.97 140 ALA A N 1
ATOM 1036 C CA . ALA A 1 140 ? 24.020 5.075 2.628 1.00 51.97 140 ALA A CA 1
ATOM 1037 C C . ALA A 1 140 ? 23.571 4.091 3.714 1.00 51.97 140 ALA A C 1
ATOM 1039 O O . ALA A 1 140 ? 23.601 2.879 3.492 1.00 51.97 140 ALA A O 1
ATOM 1040 N N . ALA A 1 141 ? 23.161 4.598 4.880 1.00 47.09 141 ALA A N 1
ATOM 1041 C CA . ALA A 1 141 ? 22.488 3.776 5.879 1.00 47.09 141 ALA A CA 1
ATOM 1042 C C . ALA A 1 141 ? 21.323 3.030 5.195 1.00 47.09 141 ALA A C 1
ATOM 1044 O O . ALA A 1 141 ? 20.553 3.670 4.471 1.00 47.09 141 ALA A O 1
ATOM 1045 N N . PRO A 1 142 ? 21.203 1.699 5.349 1.00 55.34 142 PRO A N 1
ATOM 1046 C CA . PRO A 1 142 ? 20.121 0.954 4.728 1.00 55.34 142 PRO A CA 1
ATOM 1047 C C . PRO A 1 142 ? 18.811 1.354 5.410 1.00 55.34 142 PRO A C 1
ATOM 1049 O O . PRO A 1 142 ? 18.471 0.851 6.477 1.00 55.34 142 PRO A O 1
ATOM 1052 N N . VAL A 1 143 ? 18.091 2.302 4.815 1.00 59.78 143 VAL A N 1
ATOM 1053 C CA . VAL A 1 143 ? 16.712 2.588 5.203 1.00 59.78 143 VAL A CA 1
ATOM 1054 C C . VAL A 1 143 ? 15.882 1.405 4.726 1.00 59.78 143 VAL A C 1
ATOM 1056 O O . VAL A 1 143 ? 15.824 1.144 3.526 1.00 59.78 143 VAL A O 1
ATOM 1059 N N . ASN A 1 144 ? 15.282 0.673 5.664 1.00 70.62 144 ASN A N 1
ATOM 1060 C CA . ASN A 1 144 ? 14.337 -0.387 5.344 1.00 70.62 144 ASN A CA 1
ATOM 1061 C C . ASN A 1 144 ? 13.068 0.268 4.751 1.00 70.62 144 ASN A C 1
ATOM 1063 O O . ASN A 1 144 ? 12.397 1.036 5.453 1.00 70.62 144 ASN A O 1
ATOM 1067 N N . PRO A 1 145 ? 12.750 0.030 3.466 1.00 69.25 145 PRO A N 1
ATOM 1068 C CA . PRO A 1 145 ? 11.632 0.691 2.808 1.00 69.25 145 PRO A CA 1
ATOM 1069 C C . PRO A 1 145 ? 10.282 0.244 3.386 1.00 69.25 145 PRO A C 1
ATOM 1071 O O . PRO A 1 145 ? 9.373 1.063 3.474 1.00 69.25 145 PRO A O 1
ATOM 1074 N N . ALA A 1 146 ? 10.146 -0.991 3.874 1.00 72.12 146 ALA A N 1
ATOM 1075 C CA . ALA A 1 146 ? 8.926 -1.452 4.537 1.00 72.12 146 ALA A CA 1
ATOM 1076 C C . ALA A 1 146 ? 8.674 -0.717 5.866 1.00 72.12 146 ALA A C 1
ATOM 1078 O O . ALA A 1 146 ? 7.553 -0.293 6.144 1.00 72.12 146 ALA A O 1
ATOM 1079 N N . ASP A 1 147 ? 9.718 -0.470 6.657 1.00 76.38 147 ASP A N 1
ATOM 1080 C CA . ASP A 1 147 ? 9.604 0.342 7.876 1.00 76.38 147 ASP A CA 1
ATOM 1081 C C . ASP A 1 147 ? 9.275 1.806 7.562 1.00 76.38 147 ASP A C 1
ATOM 1083 O O . ASP A 1 147 ? 8.456 2.435 8.244 1.00 76.38 147 ASP A O 1
ATOM 1087 N N . ALA A 1 148 ? 9.883 2.361 6.509 1.00 76.94 148 ALA A N 1
ATOM 1088 C CA . ALA A 1 148 ? 9.552 3.699 6.031 1.00 76.94 148 ALA A CA 1
ATOM 1089 C C . ALA A 1 148 ? 8.080 3.780 5.587 1.00 76.94 148 ALA A C 1
ATOM 1091 O O . ALA A 1 148 ? 7.401 4.758 5.906 1.00 76.94 148 ALA A O 1
ATOM 1092 N N . PHE A 1 149 ? 7.559 2.732 4.938 1.00 78.31 149 PHE A N 1
ATOM 1093 C CA . PHE A 1 149 ? 6.165 2.650 4.491 1.00 78.31 149 PHE A CA 1
ATOM 1094 C C . PHE A 1 149 ? 5.214 2.733 5.676 1.00 78.31 149 PHE A C 1
ATOM 1096 O O . PHE A 1 149 ? 4.306 3.566 5.691 1.00 78.31 149 PHE A O 1
ATOM 1103 N N . THR A 1 150 ? 5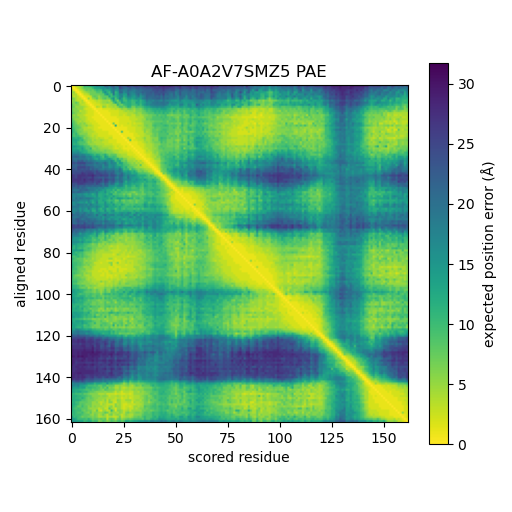.447 1.890 6.682 1.00 78.06 150 THR A N 1
ATOM 1104 C CA . THR A 1 150 ? 4.641 1.818 7.901 1.00 78.06 150 THR A CA 1
ATOM 1105 C C . THR A 1 150 ? 4.643 3.159 8.637 1.00 78.06 150 THR A C 1
ATOM 1107 O O . THR A 1 150 ? 3.586 3.656 9.039 1.00 78.06 150 THR A O 1
ATOM 1110 N N . ARG A 1 151 ? 5.806 3.814 8.761 1.00 82.31 151 ARG A N 1
ATOM 1111 C CA . ARG A 1 151 ? 5.914 5.136 9.404 1.00 82.31 151 ARG A CA 1
ATOM 1112 C C . ARG A 1 151 ? 5.161 6.221 8.639 1.00 82.31 151 ARG A C 1
ATOM 1114 O O . ARG A 1 151 ? 4.373 6.945 9.239 1.00 82.31 151 ARG A O 1
ATOM 1121 N N . VAL A 1 152 ? 5.361 6.324 7.326 1.00 80.94 152 VAL A N 1
ATOM 1122 C CA . VAL A 1 152 ? 4.701 7.357 6.512 1.00 80.94 152 VAL A CA 1
ATOM 1123 C C . VAL A 1 152 ? 3.192 7.130 6.469 1.00 80.94 152 VAL A C 1
ATOM 1125 O O . VAL A 1 152 ? 2.427 8.068 6.678 1.00 80.94 152 VAL A O 1
ATOM 1128 N N . THR A 1 153 ? 2.749 5.886 6.285 1.00 76.44 153 THR A N 1
ATOM 1129 C CA . THR A 1 153 ? 1.322 5.532 6.254 1.00 76.44 153 THR A CA 1
ATOM 1130 C C . THR A 1 153 ? 0.649 5.824 7.593 1.00 76.44 153 THR A C 1
ATOM 1132 O O . THR A 1 153 ? -0.429 6.413 7.628 1.00 76.44 153 THR A O 1
ATOM 1135 N N . SER A 1 154 ? 1.286 5.477 8.715 1.00 79.94 154 SER A N 1
ATOM 1136 C CA . SER A 1 154 ? 0.731 5.753 10.046 1.00 79.94 154 SER A CA 1
ATOM 1137 C C . SER A 1 154 ? 0.678 7.251 10.374 1.00 79.94 154 SER A C 1
ATOM 1139 O O . SER A 1 154 ? -0.306 7.689 10.976 1.00 79.94 154 SER A O 1
ATOM 1141 N N . MET A 1 155 ? 1.675 8.041 9.951 1.00 84.44 155 MET A N 1
ATOM 1142 C CA . MET A 1 155 ? 1.665 9.507 10.066 1.00 84.44 155 MET A CA 1
ATOM 1143 C C . MET A 1 155 ? 0.575 10.140 9.197 1.00 84.44 155 MET A C 1
ATOM 1145 O O . MET A 1 155 ? -0.213 10.940 9.699 1.00 84.44 155 MET A O 1
ATOM 1149 N N . ALA A 1 156 ? 0.499 9.758 7.920 1.00 79.81 156 ALA A N 1
ATOM 1150 C CA . ALA A 1 156 ? -0.496 10.268 6.981 1.00 79.81 156 ALA A CA 1
ATOM 1151 C C . ALA A 1 156 ? -1.920 9.931 7.438 1.00 79.81 156 ALA A C 1
ATOM 1153 O O . ALA A 1 156 ? -2.796 10.791 7.424 1.00 79.81 156 ALA A O 1
ATOM 1154 N N . PHE A 1 157 ? -2.141 8.708 7.925 1.00 78.38 157 PHE A N 1
ATOM 1155 C CA . PHE A 1 157 ? -3.423 8.320 8.502 1.00 78.38 157 PHE A CA 1
ATOM 1156 C C . PHE A 1 157 ? -3.755 9.151 9.746 1.00 78.38 157 PHE A C 1
ATOM 1158 O O . PHE A 1 157 ? -4.868 9.655 9.866 1.00 78.38 157 PHE A O 1
ATOM 1165 N N . GLY A 1 158 ? -2.780 9.360 10.638 1.00 79.06 158 GLY A N 1
ATOM 1166 C CA . GLY A 1 158 ? -2.937 10.229 11.802 1.00 79.06 158 GLY A CA 1
ATOM 1167 C C . GLY A 1 158 ? -3.344 11.655 11.423 1.00 79.06 158 GLY A C 1
ATOM 1168 O O . GLY A 1 158 ? -4.267 12.196 12.026 1.00 79.06 158 GLY A O 1
ATOM 1169 N N . ALA A 1 159 ? -2.718 12.236 10.398 1.00 81.44 159 ALA A N 1
ATOM 1170 C CA . ALA A 1 159 ? -3.055 13.564 9.890 1.00 81.44 159 ALA A CA 1
ATOM 1171 C C . ALA A 1 159 ? -4.463 13.622 9.275 1.00 81.44 159 ALA A C 1
ATOM 1173 O O . ALA A 1 159 ? -5.212 14.542 9.577 1.00 81.44 159 ALA A O 1
ATOM 1174 N N . LEU A 1 160 ? -4.847 12.619 8.479 1.00 80.12 160 LEU A N 1
ATOM 1175 C CA . LEU A 1 160 ? -6.178 12.523 7.859 1.00 80.12 160 LEU A CA 1
ATOM 1176 C C . LEU A 1 160 ? -7.303 12.193 8.854 1.00 80.12 160 LEU A C 1
ATOM 1178 O O . LEU A 1 160 ? -8.482 12.299 8.519 1.00 80.12 160 LEU A O 1
ATOM 1182 N N . SER A 1 161 ? -6.959 11.712 10.047 1.00 74.75 161 SER A N 1
ATOM 1183 C CA . SER A 1 161 ? -7.919 11.355 11.099 1.00 74.75 161 SER A CA 1
ATOM 1184 C C . SER A 1 161 ? -8.262 12.505 12.054 1.00 74.75 161 SER A C 1
ATOM 1186 O O . SER A 1 161 ? -9.197 12.353 12.840 1.00 74.75 161 SER A O 1
ATOM 1188 N N . ARG A 1 162 ? -7.520 13.618 11.990 1.00 70.31 162 ARG A N 1
ATOM 1189 C CA . ARG A 1 162 ? -7.811 14.865 12.713 1.00 70.31 162 ARG A CA 1
ATOM 1190 C C . ARG A 1 162 ? -8.841 15.694 11.958 1.00 70.31 162 ARG A C 1
ATOM 1192 O O . ARG A 1 162 ? -9.614 16.381 12.653 1.00 70.31 162 ARG A O 1
#

Secondary structure (DSSP, 8-state):
-HHHHHHHHHHHHHHHHHHHHHHHHHHHHHHHHHHHHHHHHHTT--PPPHHHHHHHHHHHHTT--PPTTHHHHHHHHHHHHHHHHHHHHHHHHHHHHTTT-HHHHHHHHHHHHHHHHTTS-SS-PPPS--HHHHHHGGGS----HHHHHHHHHHHHHHHHT-

Radius of gyration: 18.45 Å; Cα contacts (8 Å, |Δi|>4): 155; chains: 1; bounding box: 64×28×47 Å

Nearest PDB structures (foldseek):
  8vlg-assembly1_B  TM=4.959E-01  e=8.323E+00  Homo sapiens
  8q72-assembly1_B  TM=1.682E-01  e=9.158E+00  Escherichia coli

Mean predicted aligned error: 11.63 Å

Solvent-accessible surface area (backbone atoms only — not comparable to full-atom values): 8679 Å² total; per-residue (Å²): 117,70,69,64,54,53,56,52,50,53,50,47,52,51,38,22,51,44,11,18,53,12,11,28,51,18,38,49,54,49,56,50,49,51,51,52,56,42,32,71,73,56,75,64,53,84,81,81,54,76,55,19,58,51,37,35,52,54,37,41,75,74,69,43,80,61,52,83,73,64,44,25,52,52,43,18,50,52,51,48,33,54,49,25,15,51,50,20,15,52,48,34,44,50,49,63,72,29,64,89,37,71,68,51,44,54,53,48,52,51,48,47,26,54,61,34,35,78,76,37,56,83,62,82,77,74,72,95,70,59,83,72,62,64,66,67,52,78,77,56,78,85,76,49,52,16,59,51,31,46,52,43,20,54,49,42,29,54,63,70,70,110

Sequence (162 aa):
MAKRRRGRQRSLVETALRGGAAGVMGGLAISLVEREVLARITGGARHRSAWDDLAARGLARVGLKVGDGGGRIASGVATQLVYAGALGAAYAVLREQSRESRAGRILLDGALTYAASLVFPDRPTPARRGRRLALRRKIAAPVNPADAFTRVTSMAFGALSR

Foldseek 3Di:
DVVVVVVVVVVLVVLLQLLLVLLLQLLVVLVVVCVVVCCVLVVNPDADDPLLVVQQVVCVVVVRHQDPDPRSVVSSSVVSSNQSSNLRSVLRSQCVVCVVPPVSNVVSLVVQLVSLCVSQPLDRDDDPDDPVSVVVVVVDDSDRSSNSSSVSSVVSSVVSVD

pLDDT: mean 70.28, std 11.59, range [44.47, 86.88]